Protein AF-A0A967HTT5-F1 (afdb_monomer_lite)

Radius of gyration: 12.63 Å; chains: 1; bounding box: 28×24×26 Å

Foldseek 3Di:
DDDDDDDPPDDPPLVCLVPVDPHPDDDDDPDDDDDDDDHSVVVVVCCVVPVVVVVVSD

Sequence (58 aa):
MAFRDLGPGEMFGDLSAIDGRPRGANVITLEESVVLNMGSAAFREVLEDYPVVAFSVL

Structure (mmCIF, N/CA/C/O backbone):
data_AF-A0A967HTT5-F1
#
_entry.id   AF-A0A967HTT5-F1
#
loop_
_atom_site.group_PDB
_atom_site.id
_atom_site.type_symbol
_atom_site.label_atom_id
_atom_site.label_alt_id
_atom_site.label_comp_id
_atom_site.label_asym_id
_atom_site.label_entity_id
_atom_site.label_seq_id
_atom_site.pdbx_PDB_ins_code
_atom_site.Cartn_x
_atom_site.Cartn_y
_atom_site.Cartn_z
_atom_site.occupancy
_atom_site.B_iso_or_equiv
_atom_site.auth_seq_id
_atom_site.auth_comp_id
_atom_site.auth_asym_id
_atom_site.auth_atom_id
_atom_site.pdbx_PDB_model_num
ATOM 1 N N . MET A 1 1 ? 11.392 -14.717 -11.610 1.00 56.75 1 MET A N 1
ATOM 2 C CA . MET A 1 1 ? 11.121 -13.457 -10.890 1.00 56.75 1 MET A CA 1
ATOM 3 C C . MET A 1 1 ? 10.279 -12.613 -11.827 1.00 56.75 1 MET A C 1
ATOM 5 O O . MET A 1 1 ? 10.765 -12.300 -12.903 1.00 56.75 1 MET A O 1
ATOM 9 N N . ALA A 1 2 ? 9.001 -12.411 -11.511 1.00 78.06 2 ALA A N 1
ATOM 10 C CA . ALA A 1 2 ? 8.085 -11.656 -12.362 1.00 78.06 2 ALA A CA 1
ATOM 11 C C . ALA A 1 2 ? 7.997 -10.220 -11.843 1.00 78.06 2 ALA A C 1
ATOM 13 O O . ALA A 1 2 ? 7.907 -10.018 -10.632 1.00 78.06 2 ALA A O 1
ATOM 14 N N . PHE A 1 3 ? 8.050 -9.253 -12.752 1.00 83.44 3 PHE A N 1
ATOM 15 C CA . PHE A 1 3 ? 7.773 -7.854 -12.459 1.00 83.44 3 PHE A CA 1
ATOM 16 C C . PHE A 1 3 ? 6.335 -7.551 -12.871 1.00 83.44 3 PHE A C 1
ATOM 18 O O . PHE A 1 3 ? 5.836 -8.119 -13.845 1.00 83.44 3 PHE A O 1
ATOM 25 N N . ARG A 1 4 ? 5.677 -6.689 -12.102 1.00 90.94 4 ARG A N 1
ATOM 26 C CA . ARG A 1 4 ? 4.366 -6.135 -12.422 1.00 90.94 4 ARG A CA 1
ATOM 27 C C . ARG A 1 4 ? 4.523 -4.624 -12.473 1.00 90.94 4 ARG A C 1
ATOM 29 O O . ARG A 1 4 ? 5.037 -4.047 -11.516 1.00 90.94 4 ARG A O 1
ATOM 36 N N . ASP A 1 5 ? 4.056 -4.027 -13.558 1.00 94.25 5 ASP A N 1
ATOM 37 C CA . ASP A 1 5 ? 3.952 -2.578 -13.670 1.00 94.25 5 ASP A CA 1
ATOM 38 C C . ASP A 1 5 ? 2.708 -2.104 -12.912 1.00 94.25 5 ASP A C 1
ATOM 40 O O . ASP A 1 5 ? 1.676 -2.781 -12.915 1.00 94.25 5 ASP A O 1
ATOM 44 N N . LEU A 1 6 ? 2.839 -0.966 -12.231 1.00 95.19 6 LEU A N 1
ATOM 45 C CA . LEU A 1 6 ? 1.766 -0.318 -11.481 1.00 95.19 6 LEU A CA 1
ATOM 46 C C . LEU A 1 6 ? 1.532 1.077 -12.055 1.00 95.19 6 LEU A C 1
ATOM 48 O O . LEU A 1 6 ? 2.484 1.827 -12.276 1.00 95.19 6 LEU A O 1
ATOM 52 N N . GLY A 1 7 ? 0.269 1.414 -12.282 1.00 95.44 7 GLY A N 1
ATOM 53 C CA . GLY A 1 7 ? -0.183 2.707 -12.770 1.00 95.44 7 GLY A CA 1
ATOM 54 C C . GLY A 1 7 ? -0.883 3.559 -11.705 1.00 95.44 7 GLY A C 1
ATOM 55 O O . GLY A 1 7 ? -1.025 3.161 -10.544 1.00 95.44 7 GLY A O 1
ATOM 56 N N . PRO A 1 8 ? -1.351 4.758 -12.094 1.00 95.50 8 PRO A N 1
ATOM 57 C CA . PRO A 1 8 ? -2.084 5.650 -11.204 1.00 95.50 8 PRO A CA 1
ATOM 58 C C . PRO A 1 8 ? -3.310 4.976 -10.575 1.00 95.50 8 PRO A C 1
ATOM 60 O O . PRO A 1 8 ? -4.131 4.381 -11.270 1.00 95.50 8 PRO A O 1
ATOM 63 N N . GLY A 1 9 ? -3.451 5.118 -9.256 1.00 93.06 9 GLY A N 1
ATOM 64 C CA . GLY A 1 9 ? -4.556 4.540 -8.484 1.00 93.06 9 GLY A CA 1
ATOM 65 C C . GLY A 1 9 ? -4.325 3.101 -8.018 1.00 93.06 9 GLY A C 1
ATOM 66 O O . GLY A 1 9 ? -5.087 2.623 -7.181 1.00 93.06 9 GLY A O 1
ATOM 67 N N . GLU A 1 10 ? -3.276 2.425 -8.491 1.00 93.81 10 GLU A N 1
ATOM 68 C CA . GLU A 1 10 ? -2.911 1.107 -7.977 1.00 93.81 10 GLU A CA 1
ATOM 69 C C . GLU A 1 10 ? -2.167 1.205 -6.639 1.00 93.81 10 GLU A C 1
ATOM 71 O O . GLU A 1 10 ? -1.411 2.143 -6.375 1.00 93.81 10 GLU A O 1
ATOM 76 N N . MET A 1 11 ? -2.388 0.207 -5.784 1.00 92.38 11 MET A N 1
ATOM 77 C CA . MET A 1 11 ? -1.806 0.110 -4.447 1.00 92.38 11 MET A CA 1
ATOM 78 C C . MET A 1 11 ? -0.736 -0.986 -4.396 1.00 92.38 11 MET A C 1
ATOM 80 O O . MET A 1 11 ? -0.785 -1.962 -5.142 1.00 92.38 11 MET A O 1
ATOM 84 N N . PHE A 1 12 ? 0.221 -0.834 -3.483 1.00 93.81 12 PHE A N 1
ATOM 85 C CA . PHE A 1 12 ? 1.212 -1.850 -3.142 1.00 93.81 12 PHE A CA 1
ATOM 86 C C . PHE A 1 12 ? 1.573 -1.776 -1.652 1.00 93.81 12 PHE A C 1
ATOM 88 O O . PHE A 1 12 ? 1.418 -0.734 -1.017 1.00 93.81 12 PHE A O 1
ATOM 95 N N . GLY A 1 13 ? 2.107 -2.869 -1.095 1.00 92.88 13 GLY A N 1
ATOM 96 C CA . GLY A 1 13 ? 2.537 -2.938 0.313 1.00 92.88 13 GLY A CA 1
ATOM 97 C C . GLY A 1 13 ? 1.408 -3.222 1.313 1.00 92.88 13 GLY A C 1
ATOM 98 O O . GLY A 1 13 ? 1.662 -3.333 2.512 1.00 92.88 13 GLY A O 1
ATOM 99 N N . ASP A 1 14 ? 0.196 -3.405 0.803 1.00 92.62 14 ASP A N 1
ATOM 100 C CA . ASP A 1 14 ? -1.021 -3.854 1.473 1.00 92.62 14 ASP A CA 1
ATOM 101 C C . ASP A 1 14 ? -0.803 -5.132 2.294 1.00 92.62 14 ASP A C 1
ATOM 103 O O . ASP A 1 14 ? -1.135 -5.165 3.476 1.00 92.62 14 ASP A O 1
ATOM 107 N N . LEU A 1 15 ? -0.141 -6.147 1.729 1.00 91.06 15 LEU A N 1
ATOM 108 C CA . LEU A 1 15 ? 0.113 -7.406 2.436 1.00 91.06 15 LEU A CA 1
ATOM 109 C C . LEU A 1 15 ? 0.901 -7.194 3.734 1.00 91.06 15 LEU A C 1
ATOM 111 O O . LEU A 1 15 ? 0.475 -7.646 4.794 1.00 91.06 15 LEU A O 1
ATOM 115 N N . SER A 1 16 ? 2.006 -6.444 3.666 1.00 92.69 16 SER A N 1
ATOM 116 C CA . SER A 1 16 ? 2.817 -6.108 4.844 1.00 92.69 16 SER A CA 1
ATOM 117 C C . SER A 1 16 ? 2.064 -5.206 5.827 1.00 92.69 16 SER A C 1
ATOM 119 O O . SER A 1 16 ? 2.283 -5.297 7.037 1.00 92.69 16 SER A O 1
ATOM 121 N N . ALA A 1 17 ? 1.170 -4.339 5.338 1.00 93.12 17 ALA A N 1
ATOM 122 C CA . ALA A 1 17 ? 0.308 -3.530 6.194 1.00 93.12 17 ALA A CA 1
ATOM 123 C C . ALA A 1 17 ? -0.709 -4.393 6.964 1.00 93.12 17 ALA A C 1
ATOM 125 O O . ALA A 1 17 ? -0.963 -4.123 8.139 1.00 93.12 17 ALA A O 1
ATOM 126 N N . ILE A 1 18 ? -1.227 -5.460 6.346 1.00 91.75 18 ILE A N 1
ATOM 127 C CA . ILE A 1 18 ? -2.165 -6.411 6.957 1.00 91.75 18 ILE A CA 1
ATOM 128 C C . ILE A 1 18 ? -1.443 -7.321 7.951 1.00 91.75 18 ILE A C 1
ATOM 130 O O . ILE A 1 18 ? -1.794 -7.341 9.131 1.00 91.75 18 ILE A O 1
ATOM 134 N N . ASP A 1 19 ? -0.413 -8.049 7.519 1.00 91.44 19 ASP A N 1
ATOM 135 C CA . ASP A 1 19 ? 0.179 -9.149 8.293 1.00 91.44 19 ASP A CA 1
ATOM 136 C C . ASP A 1 19 ? 1.381 -8.741 9.166 1.00 91.44 19 ASP A C 1
ATOM 138 O O . ASP A 1 19 ? 1.817 -9.509 10.026 1.00 91.44 19 ASP A O 1
ATOM 142 N N . GLY A 1 20 ? 1.900 -7.522 8.987 1.00 90.62 20 GLY A N 1
ATOM 143 C CA . GLY A 1 20 ? 3.034 -6.988 9.742 1.00 90.62 20 GLY A CA 1
ATOM 144 C C . GLY A 1 20 ? 4.384 -7.618 9.395 1.00 90.62 20 GLY A C 1
ATOM 145 O O . GLY A 1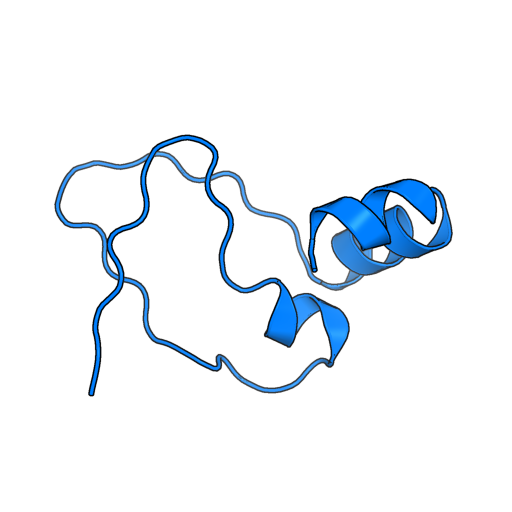 20 ? 5.364 -7.379 10.103 1.00 90.62 20 GLY A O 1
ATOM 146 N N . ARG A 1 21 ? 4.464 -8.429 8.337 1.00 93.31 21 ARG 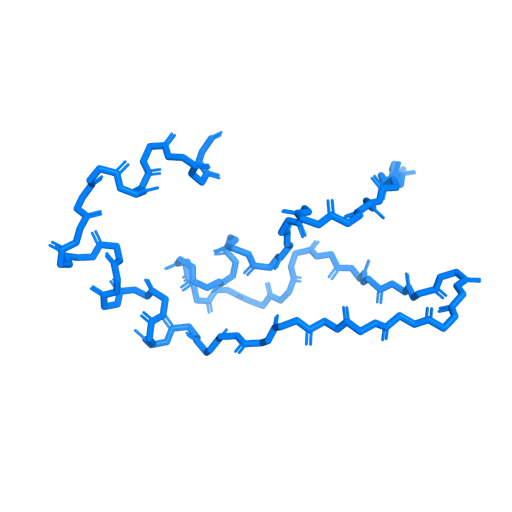A N 1
ATOM 147 C CA . ARG A 1 21 ? 5.715 -9.037 7.882 1.00 93.31 21 ARG A CA 1
ATOM 148 C C . ARG A 1 21 ? 6.563 -8.022 7.106 1.00 93.31 21 ARG A C 1
ATOM 150 O O . ARG A 1 21 ? 6.040 -7.026 6.599 1.00 93.31 21 ARG A O 1
ATOM 157 N N . PRO A 1 22 ? 7.883 -8.262 6.977 1.00 91.75 22 PRO A N 1
ATOM 158 C CA . PRO A 1 22 ? 8.748 -7.439 6.136 1.00 91.75 22 PRO A CA 1
ATOM 159 C C . PRO A 1 22 ? 8.237 -7.330 4.696 1.00 91.75 22 PRO A C 1
ATOM 161 O O . PRO A 1 22 ? 7.458 -8.168 4.241 1.00 91.75 22 PRO A O 1
ATOM 164 N N . ARG A 1 23 ? 8.728 -6.321 3.964 1.00 88.94 23 ARG A N 1
ATOM 165 C CA . ARG A 1 23 ? 8.357 -6.084 2.560 1.00 88.94 23 ARG A CA 1
ATOM 166 C C . ARG A 1 23 ? 8.413 -7.377 1.731 1.00 88.94 23 ARG A C 1
ATOM 168 O O . ARG A 1 23 ? 9.450 -8.037 1.672 1.00 88.94 23 ARG A O 1
ATOM 175 N N . GLY A 1 24 ? 7.303 -7.711 1.074 1.00 86.94 24 GLY A N 1
ATOM 176 C CA . GLY A 1 24 ? 7.214 -8.876 0.185 1.00 86.94 24 GLY A CA 1
ATOM 177 C C . GLY A 1 24 ? 7.831 -8.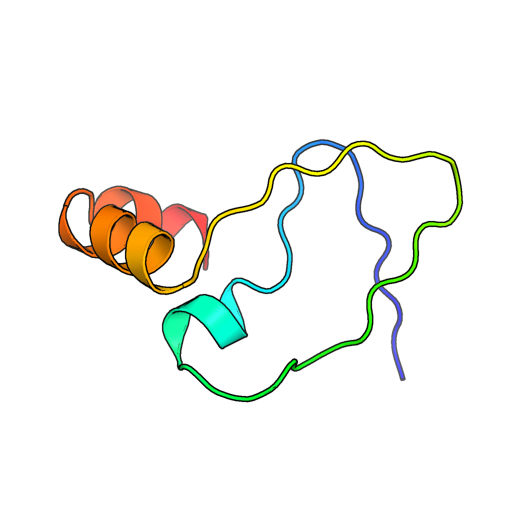648 -1.200 1.00 86.94 24 GLY A C 1
ATOM 178 O O . GLY A 1 24 ? 8.185 -9.604 -1.886 1.00 86.94 24 GLY A O 1
ATOM 179 N N . ALA A 1 25 ? 7.990 -7.385 -1.602 1.00 89.81 25 ALA A N 1
ATOM 180 C CA . ALA A 1 25 ? 8.557 -6.988 -2.885 1.00 89.81 25 ALA A CA 1
ATOM 181 C C . ALA A 1 25 ? 9.349 -5.678 -2.767 1.00 89.81 25 ALA A C 1
ATOM 183 O O . ALA A 1 25 ? 9.188 -4.908 -1.817 1.00 89.81 25 ALA A O 1
ATOM 184 N N . ASN A 1 26 ? 10.203 -5.429 -3.760 1.00 92.31 26 ASN A N 1
ATOM 185 C CA . ASN A 1 26 ? 10.823 -4.126 -3.976 1.00 92.31 26 ASN A CA 1
ATOM 186 C C . ASN A 1 26 ? 10.004 -3.362 -5.014 1.00 92.31 26 ASN A C 1
ATOM 188 O O . ASN A 1 26 ? 9.621 -3.940 -6.028 1.00 92.31 26 ASN A O 1
ATOM 192 N N . VAL A 1 27 ? 9.794 -2.072 -4.776 1.00 93.88 27 VAL A N 1
ATOM 193 C CA . VAL A 1 27 ? 9.135 -1.166 -5.720 1.00 93.88 27 VAL A CA 1
ATOM 194 C C . VAL A 1 27 ? 10.137 -0.087 -6.102 1.00 93.88 27 VAL A C 1
ATOM 196 O O . VAL A 1 27 ? 10.830 0.452 -5.238 1.00 93.88 27 VAL A O 1
ATOM 199 N N . ILE A 1 28 ? 10.237 0.179 -7.399 1.00 94.94 28 ILE A N 1
ATOM 200 C CA . ILE A 1 28 ? 11.054 1.244 -7.978 1.00 94.94 28 ILE A CA 1
ATOM 201 C C . ILE A 1 28 ? 10.163 2.073 -8.899 1.00 94.94 28 ILE A C 1
ATOM 203 O O . ILE A 1 28 ? 9.277 1.523 -9.551 1.00 94.94 28 ILE A O 1
ATOM 207 N N . THR A 1 29 ? 10.383 3.381 -8.949 1.00 96.31 29 THR A N 1
ATOM 208 C CA . THR A 1 29 ? 9.685 4.253 -9.897 1.00 96.31 29 THR A CA 1
ATOM 209 C C . THR A 1 29 ? 10.436 4.254 -11.230 1.00 96.31 29 THR A C 1
ATOM 211 O O . THR A 1 29 ? 11.666 4.318 -11.249 1.00 96.31 29 THR A O 1
ATOM 214 N N . LEU A 1 30 ? 9.709 4.155 -12.347 1.00 95.50 30 LEU A N 1
ATOM 215 C CA . LEU A 1 30 ? 10.288 4.236 -13.700 1.00 95.50 30 LEU A CA 1
ATOM 216 C C . LEU A 1 30 ? 10.368 5.682 -14.216 1.00 95.50 30 LEU A C 1
ATOM 218 O O . LEU A 1 30 ? 11.133 5.973 -15.132 1.00 95.50 30 LEU A O 1
ATOM 222 N N . GLU A 1 31 ? 9.607 6.581 -13.597 1.00 96.00 31 GLU A N 1
ATOM 223 C CA . GLU A 1 31 ? 9.537 8.013 -13.884 1.00 96.00 31 GLU A CA 1
ATOM 224 C C . GLU A 1 31 ? 9.287 8.806 -12.588 1.00 96.00 31 GLU A C 1
ATOM 226 O O . GLU A 1 31 ? 9.220 8.226 -11.500 1.00 96.00 31 GLU A O 1
ATOM 231 N N . GLU A 1 32 ? 9.183 10.134 -12.671 1.00 97.31 32 GLU A N 1
ATOM 232 C CA . GLU A 1 32 ? 8.782 10.954 -11.522 1.00 97.31 32 GLU A CA 1
ATOM 233 C C . GLU A 1 32 ? 7.346 10.597 -11.115 1.00 97.31 32 GLU A C 1
ATOM 235 O O . GLU A 1 32 ? 6.437 10.581 -11.941 1.00 97.31 32 GLU A O 1
ATOM 240 N N . SER A 1 33 ? 7.129 10.258 -9.844 1.00 96.75 33 SER A N 1
ATOM 241 C CA . SER A 1 33 ? 5.839 9.746 -9.373 1.00 96.75 33 SER A CA 1
ATOM 242 C C . SER A 1 33 ? 5.466 10.338 -8.022 1.00 96.75 33 SER A C 1
ATOM 244 O O . SER A 1 33 ? 6.304 10.473 -7.131 1.00 96.75 33 SER A O 1
ATOM 246 N N . VAL A 1 34 ? 4.178 10.638 -7.853 1.00 97.06 34 VAL A N 1
ATOM 247 C CA . VAL A 1 34 ? 3.592 11.045 -6.572 1.00 97.06 34 VAL A CA 1
ATOM 248 C C . VAL A 1 34 ? 2.840 9.859 -5.989 1.00 97.06 34 VAL A C 1
ATOM 250 O O . VAL A 1 34 ? 1.985 9.276 -6.650 1.00 97.06 34 VAL A O 1
ATOM 253 N N . VAL A 1 35 ? 3.151 9.512 -4.742 1.00 96.44 35 VAL A N 1
ATOM 254 C CA . VAL A 1 35 ? 2.553 8.367 -4.050 1.00 96.44 35 VAL A CA 1
ATOM 255 C C . VAL A 1 35 ? 1.896 8.843 -2.763 1.00 96.44 35 VAL A C 1
ATOM 257 O O . VAL A 1 35 ? 2.483 9.613 -2.003 1.00 96.44 35 VAL A O 1
ATOM 260 N N . LEU A 1 36 ? 0.680 8.360 -2.507 1.00 96.75 36 LEU A N 1
ATOM 261 C CA . LEU A 1 36 ? 0.031 8.519 -1.211 1.00 96.75 36 LEU A CA 1
ATOM 262 C C . LEU A 1 36 ? 0.545 7.441 -0.258 1.00 96.75 36 LEU A C 1
ATOM 264 O O . LEU A 1 36 ? 0.604 6.266 -0.612 1.00 96.75 36 LEU A O 1
ATOM 268 N N . ASN A 1 37 ? 0.907 7.838 0.958 1.00 95.19 37 ASN A N 1
ATOM 269 C CA . ASN A 1 37 ? 1.383 6.915 1.978 1.00 95.19 37 ASN A CA 1
ATOM 270 C C . ASN A 1 37 ? 0.377 6.804 3.126 1.00 95.19 37 ASN A C 1
ATOM 272 O O . ASN A 1 37 ? -0.120 7.812 3.625 1.00 95.19 37 ASN A O 1
ATOM 276 N N . MET A 1 38 ? 0.130 5.570 3.561 1.00 95.56 38 MET A N 1
ATOM 277 C CA . MET A 1 38 ? -0.643 5.249 4.753 1.00 95.56 38 MET A CA 1
ATOM 278 C C . MET A 1 38 ? 0.152 4.247 5.592 1.00 95.56 38 MET A C 1
ATOM 280 O O . MET A 1 38 ? 0.635 3.238 5.079 1.00 95.56 38 MET A O 1
ATOM 284 N N . GLY A 1 39 ? 0.312 4.534 6.884 1.00 95.38 39 GLY A N 1
ATOM 285 C CA . GLY A 1 39 ? 0.963 3.616 7.817 1.00 95.38 39 GLY A CA 1
ATOM 286 C C . GLY A 1 39 ? 0.098 2.387 8.105 1.00 95.38 39 GLY A C 1
ATOM 287 O O . GLY A 1 39 ? -1.127 2.462 8.062 1.00 95.38 39 GLY A O 1
ATOM 288 N N . SER A 1 40 ? 0.727 1.266 8.468 1.00 94.19 40 SER A N 1
ATOM 289 C CA . SER A 1 40 ? 0.029 -0.002 8.740 1.00 94.19 40 SER A CA 1
ATOM 290 C C . SER A 1 40 ? -1.026 0.092 9.846 1.00 94.19 40 SER A C 1
ATOM 292 O O . SER A 1 40 ? -2.054 -0.568 9.754 1.00 94.19 40 SER A O 1
ATOM 294 N N . ALA A 1 41 ? -0.805 0.926 10.868 1.00 95.44 41 ALA A N 1
ATOM 295 C CA . ALA A 1 41 ? -1.783 1.153 11.934 1.00 95.44 41 ALA A CA 1
ATOM 296 C C . ALA A 1 41 ? -3.071 1.800 11.399 1.00 95.44 41 ALA A C 1
ATOM 298 O O . ALA A 1 41 ? -4.144 1.237 11.575 1.00 95.44 41 ALA A O 1
ATOM 299 N N . ALA A 1 42 ? -2.945 2.917 10.675 1.00 96.25 42 ALA A N 1
ATOM 300 C CA . ALA A 1 42 ? -4.083 3.601 10.061 1.00 96.25 42 ALA A CA 1
ATOM 301 C C . ALA A 1 42 ? -4.775 2.724 9.005 1.00 96.25 42 ALA A C 1
ATOM 303 O O . ALA A 1 42 ? -5.994 2.731 8.890 1.00 96.25 42 ALA A O 1
ATOM 304 N N . PHE A 1 43 ? -4.008 1.930 8.253 1.00 95.50 43 PHE A N 1
ATOM 305 C CA . PHE A 1 43 ? -4.576 0.996 7.285 1.00 95.50 43 PHE A CA 1
ATOM 306 C C . PHE A 1 43 ? -5.445 -0.069 7.962 1.00 95.50 43 PHE A C 1
ATOM 308 O O . PHE A 1 43 ? -6.567 -0.307 7.526 1.00 95.50 43 PHE A O 1
ATOM 315 N N . ARG A 1 44 ? -4.962 -0.679 9.053 1.00 93.81 44 ARG A N 1
ATOM 316 C CA . ARG A 1 44 ? -5.751 -1.655 9.819 1.00 93.81 44 ARG A CA 1
ATOM 317 C C . ARG A 1 44 ? -6.983 -1.030 10.460 1.00 93.81 44 ARG A C 1
ATOM 319 O O . ARG A 1 44 ? -8.043 -1.629 10.365 1.00 93.81 44 ARG A O 1
ATOM 326 N N . GLU A 1 45 ? -6.860 0.171 11.020 1.00 95.69 45 GLU A N 1
ATOM 327 C CA . GLU A 1 45 ? -7.996 0.923 11.568 1.00 95.69 45 GLU A CA 1
ATOM 328 C C . GLU A 1 45 ? -9.093 1.117 10.509 1.00 95.69 45 GLU A C 1
ATOM 330 O O . GLU A 1 45 ? -10.250 0.798 10.754 1.00 95.69 45 GLU A O 1
ATOM 335 N N . VAL A 1 4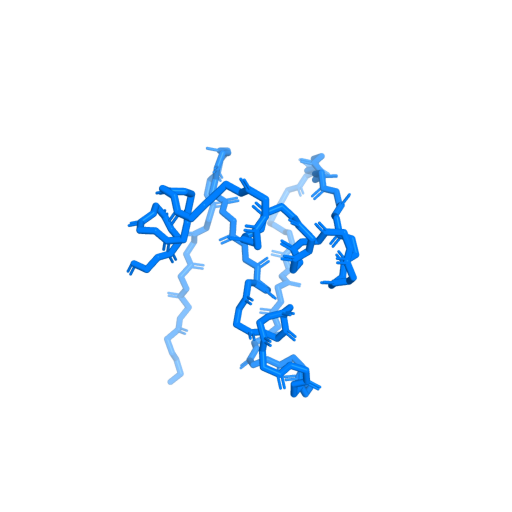6 ? -8.731 1.501 9.278 1.00 95.00 46 VAL A N 1
ATOM 336 C CA . VAL A 1 46 ? -9.697 1.619 8.170 1.00 95.00 46 VAL A CA 1
ATOM 337 C C . VAL A 1 46 ? -10.350 0.278 7.822 1.00 95.00 46 VAL A C 1
ATOM 339 O O . VAL A 1 46 ? -11.545 0.242 7.537 1.00 95.00 46 VAL A O 1
ATOM 342 N N . LEU A 1 47 ? -9.599 -0.826 7.823 1.00 93.75 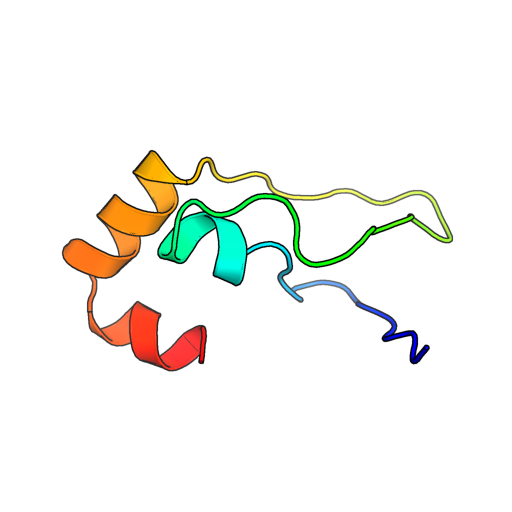47 LEU A N 1
ATOM 343 C CA . LEU A 1 47 ? -10.168 -2.150 7.551 1.00 93.75 47 LEU A CA 1
ATOM 344 C C . LEU A 1 47 ? -11.122 -2.620 8.659 1.00 93.75 47 LEU A C 1
ATOM 346 O O . LEU A 1 47 ? -12.112 -3.288 8.360 1.00 93.75 47 LEU A O 1
ATOM 350 N N . GLU A 1 48 ? -10.826 -2.282 9.914 1.00 93.56 48 GLU A N 1
ATOM 351 C CA . GLU A 1 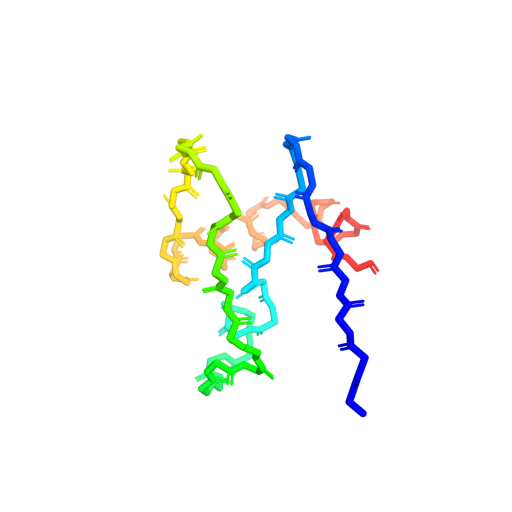48 ? -11.655 -2.597 11.080 1.00 93.56 48 GLU A CA 1
ATOM 352 C C . GLU A 1 48 ? -12.938 -1.751 11.104 1.00 93.56 48 GLU A C 1
ATOM 354 O O . GLU A 1 48 ? -14.030 -2.300 11.272 1.00 93.56 48 GLU A O 1
ATOM 359 N N . ASP A 1 49 ? -12.820 -0.445 10.857 1.00 96.75 49 ASP A N 1
ATOM 360 C CA . ASP A 1 49 ? -13.942 0.500 10.841 1.00 96.75 49 ASP A CA 1
ATOM 361 C C . ASP A 1 49 ? -14.848 0.316 9.618 1.00 96.75 49 ASP A C 1
ATOM 363 O O . ASP A 1 49 ? -16.068 0.497 9.692 1.00 96.75 49 ASP A O 1
ATOM 367 N N . TYR A 1 50 ? -14.265 -0.072 8.480 1.00 95.62 50 TYR A N 1
ATOM 368 C CA . TYR A 1 50 ? -14.969 -0.247 7.213 1.00 95.62 50 TYR A CA 1
ATOM 369 C C . TYR A 1 50 ? -14.699 -1.635 6.613 1.00 95.62 50 TYR A C 1
ATOM 371 O O . TYR A 1 50 ? -14.009 -1.744 5.596 1.00 95.62 50 TYR A O 1
ATOM 379 N N . PRO A 1 51 ? -15.322 -2.711 7.136 1.00 91.12 51 PRO A N 1
ATOM 380 C CA . PRO A 1 51 ? -15.091 -4.077 6.655 1.00 91.12 51 PRO A CA 1
ATOM 381 C C . PRO A 1 51 ? -15.343 -4.276 5.154 1.00 91.12 51 PRO A C 1
ATOM 383 O O . PRO A 1 51 ? -14.756 -5.157 4.532 1.00 91.12 51 PRO A O 1
ATOM 386 N N . VAL A 1 52 ? -16.196 -3.445 4.543 1.00 92.06 52 VAL A N 1
ATOM 387 C CA . VAL A 1 52 ? -16.432 -3.456 3.091 1.00 92.06 52 VAL A CA 1
ATOM 388 C C . VAL A 1 52 ? -15.164 -3.146 2.285 1.00 92.06 52 VAL A C 1
ATOM 390 O O . VAL A 1 52 ? -14.984 -3.689 1.201 1.00 92.06 52 VAL A O 1
ATOM 393 N N . VAL A 1 53 ? -14.264 -2.318 2.822 1.00 90.56 53 VAL A N 1
ATOM 394 C CA . VAL A 1 53 ? -12.998 -1.951 2.175 1.00 90.56 53 VAL A CA 1
ATOM 395 C C . VAL A 1 53 ? -12.071 -3.157 2.076 1.00 90.56 53 VAL A C 1
ATOM 397 O O . VAL A 1 53 ? -11.373 -3.289 1.076 1.00 90.56 53 VAL A O 1
ATOM 400 N N . ALA A 1 54 ? -12.111 -4.080 3.043 1.00 87.00 54 ALA A N 1
ATOM 401 C CA . ALA A 1 54 ? -11.283 -5.286 3.019 1.00 87.00 54 ALA A CA 1
ATOM 402 C C . ALA A 1 54 ? -11.517 -6.143 1.763 1.00 87.00 54 ALA A C 1
ATOM 404 O O . ALA A 1 54 ? -10.575 -6.736 1.244 1.00 87.00 54 ALA A O 1
ATOM 405 N N . PHE A 1 55 ? -12.742 -6.153 1.225 1.00 86.06 55 PHE A N 1
ATOM 406 C CA . PHE A 1 55 ? -13.062 -6.861 -0.019 1.00 86.06 55 PHE A CA 1
ATOM 407 C C . PHE A 1 55 ? -12.525 -6.176 -1.280 1.00 86.06 55 PHE A C 1
ATOM 409 O O . PHE A 1 55 ? -12.467 -6.817 -2.321 1.00 86.06 55 PHE A O 1
ATOM 416 N N . SER A 1 56 ? -12.145 -4.899 -1.206 1.00 85.25 56 SER A N 1
ATOM 417 C CA . SER A 1 56 ? -11.566 -4.151 -2.332 1.00 85.25 56 SER A CA 1
ATOM 418 C C . SER A 1 56 ? -10.040 -4.256 -2.402 1.00 85.25 56 SER A C 1
ATOM 420 O O . SER A 1 56 ? -9.445 -3.787 -3.368 1.00 85.25 56 SER A O 1
ATOM 422 N N . VAL A 1 57 ? -9.407 -4.804 -1.359 1.00 81.12 57 VAL A N 1
ATOM 423 C CA . VAL A 1 57 ? -7.946 -4.959 -1.255 1.00 81.12 57 VAL A CA 1
ATOM 424 C C . VAL A 1 57 ? -7.497 -6.373 -1.662 1.00 81.12 57 VAL A C 1
ATOM 426 O O . VAL A 1 57 ? -6.346 -6.553 -2.047 1.00 81.12 57 VAL A O 1
ATOM 429 N N . LEU A 1 58 ? -8.397 -7.361 -1.593 1.00 65.88 58 LEU A N 1
ATOM 430 C CA . LEU A 1 58 ? -8.172 -8.762 -1.985 1.00 65.88 58 LEU A CA 1
ATOM 431 C C . LEU A 1 58 ? -8.479 -9.000 -3.469 1.00 65.88 58 LEU A C 1
ATOM 433 O O . LEU A 1 58 ? -7.754 -9.820 -4.079 1.00 65.88 58 LEU A O 1
#

Secondary structure (DSSP, 8-state):
-------TT---SHHHHHH-PSPSS----SS--------HHHHHHHHHH-HHHHHHH-

pLDDT: mean 91.61, std 6.99, range [56.75, 97.31]